Protein AF-A0A503E3Z2-F1 (afdb_monomer)

Solvent-accessible surface area (backbone atoms only — not comparable to full-atom values): 4096 Å² total; per-residue (Å²): 138,81,88,85,74,60,63,68,59,54,52,51,50,51,57,49,50,54,50,52,52,52,52,52,51,48,56,73,56,54,87,64,51,73,68,56,54,49,50,54,48,55,52,50,54,51,52,51,50,52,51,58,76,66,60,70,85,73,77,83,72,77,83,80,130

Sequence (65 aa):
MADIVNLRQARKQRARDDKAQTASRNRALHGRTKAEKERDRLIADKSERFVAGHHREKPAQPDDR

pLDDT: mean 84.38, std 11.26, range [48.5, 95.56]

Foldseek 3Di:
DDDDDDVVVVVVVVVVVVVVVVVVVVVVVPPDDPVRVVVVVVVVVVVVVVCVVVDDDDPPDPDDD

Radius of gyration: 21.59 Å; Cα contacts (8 Å, |Δi|>4): 1; chains: 1; bounding box: 42×36×52 Å

Secondary structure (DSSP, 8-state):
------HHHHHHHHHHHHHHHHHHHHHHHTT--HHHHHHHHHHHHHHHHHHHHHPPPPP------

Structure (mmCIF, N/CA/C/O backbone):
data_AF-A0A503E3Z2-F1
#
_entry.id   AF-A0A503E3Z2-F1
#
loop_
_atom_site.group_PDB
_atom_site.id
_atom_site.type_symbol
_atom_site.label_atom_id
_atom_site.label_alt_id
_atom_site.label_comp_id
_atom_site.label_asym_id
_atom_site.label_entity_id
_atom_site.label_seq_id
_atom_site.pdbx_PDB_ins_code
_atom_site.Cartn_x
_atom_site.Cartn_y
_atom_site.Cartn_z
_atom_site.occupancy
_atom_site.B_iso_or_equiv
_atom_site.auth_seq_id
_atom_site.auth_comp_id
_atom_site.auth_asym_id
_atom_site.auth_atom_id
_atom_site.pdbx_PDB_model_num
ATOM 1 N N . MET A 1 1 ? 19.413 -20.884 -28.958 1.00 54.78 1 MET A N 1
ATOM 2 C CA . MET A 1 1 ? 19.258 -19.417 -28.847 1.00 54.78 1 MET A CA 1
ATOM 3 C C . MET A 1 1 ? 18.916 -19.111 -27.404 1.00 54.78 1 MET A C 1
ATOM 5 O O . MET A 1 1 ? 18.072 -19.807 -26.862 1.00 54.78 1 MET A O 1
ATOM 9 N N . ALA A 1 2 ? 19.616 -18.175 -26.770 1.00 67.88 2 ALA A N 1
ATOM 10 C CA . ALA A 1 2 ? 19.311 -17.755 -25.405 1.00 67.88 2 ALA A CA 1
ATOM 11 C C . ALA A 1 2 ? 18.614 -16.393 -25.458 1.00 67.88 2 ALA A C 1
ATOM 13 O O . ALA A 1 2 ? 19.111 -15.485 -26.126 1.00 67.88 2 ALA A O 1
ATOM 14 N N . ASP A 1 3 ? 17.484 -16.259 -24.767 1.00 80.62 3 ASP A N 1
ATOM 15 C CA . ASP A 1 3 ? 16.773 -14.988 -24.660 1.00 80.62 3 ASP A CA 1
ATOM 16 C C . ASP A 1 3 ? 17.531 -14.053 -23.715 1.00 80.62 3 ASP A C 1
ATOM 18 O O . ASP A 1 3 ? 17.592 -14.254 -22.500 1.00 80.62 3 ASP A O 1
ATOM 22 N N . ILE A 1 4 ? 18.140 -13.012 -24.281 1.00 82.88 4 ILE A N 1
ATOM 23 C CA . ILE A 1 4 ? 18.836 -11.980 -23.513 1.00 82.88 4 ILE A CA 1
ATOM 24 C C . ILE A 1 4 ? 17.785 -11.001 -22.984 1.00 82.88 4 ILE A C 1
ATOM 26 O O . ILE A 1 4 ? 17.343 -10.089 -23.681 1.00 82.88 4 ILE A O 1
ATOM 30 N N . VAL A 1 5 ? 17.384 -11.178 -21.726 1.00 83.62 5 VAL A N 1
ATOM 31 C CA . VAL A 1 5 ? 16.456 -10.267 -21.046 1.00 83.62 5 VAL A CA 1
ATOM 32 C C . VAL A 1 5 ? 17.181 -9.077 -20.422 1.00 83.62 5 VAL A C 1
ATOM 34 O O . VAL A 1 5 ? 18.119 -9.211 -19.635 1.00 83.62 5 VAL A O 1
ATOM 37 N N . ASN A 1 6 ? 16.697 -7.872 -20.726 1.00 90.19 6 ASN A N 1
ATOM 38 C CA . ASN A 1 6 ? 17.236 -6.645 -20.157 1.00 90.19 6 ASN A CA 1
ATOM 39 C C . ASN A 1 6 ? 16.687 -6.398 -18.740 1.00 90.19 6 ASN A C 1
ATOM 41 O O . ASN A 1 6 ? 15.589 -5.868 -18.543 1.00 90.19 6 ASN A O 1
ATOM 45 N N . LEU A 1 7 ? 17.502 -6.710 -17.731 1.00 90.75 7 LEU A N 1
ATOM 46 C CA . LEU A 1 7 ? 17.138 -6.540 -16.321 1.00 90.75 7 LEU A CA 1
ATOM 47 C C . LEU A 1 7 ? 16.844 -5.082 -15.928 1.00 90.75 7 LEU A C 1
ATOM 49 O O . LEU A 1 7 ? 16.051 -4.845 -15.016 1.00 90.75 7 LEU A O 1
ATOM 53 N N . ARG A 1 8 ? 17.430 -4.083 -16.607 1.00 92.94 8 ARG A N 1
ATOM 54 C CA . ARG A 1 8 ? 17.127 -2.664 -16.346 1.00 92.94 8 ARG A CA 1
ATOM 55 C C . ARG A 1 8 ? 15.685 -2.343 -16.737 1.00 92.94 8 ARG A C 1
ATOM 57 O O . ARG A 1 8 ? 14.993 -1.656 -15.985 1.00 92.94 8 ARG A O 1
ATOM 64 N N . GLN A 1 9 ? 15.229 -2.837 -17.888 1.00 91.69 9 GLN A N 1
ATOM 65 C CA . GLN A 1 9 ? 13.847 -2.648 -18.336 1.00 91.69 9 GLN A CA 1
ATOM 66 C C . GLN A 1 9 ? 12.864 -3.376 -17.414 1.00 91.69 9 GLN A C 1
ATOM 68 O O . GLN A 1 9 ? 11.886 -2.766 -16.986 1.00 91.69 9 GLN A O 1
ATOM 73 N N . ALA A 1 10 ? 13.177 -4.613 -17.014 1.00 91.75 10 ALA A N 1
ATOM 74 C CA . ALA A 1 10 ? 12.358 -5.378 -16.073 1.00 91.75 10 ALA A CA 1
ATOM 75 C C . ALA A 1 10 ? 12.202 -4.665 -14.716 1.00 91.75 10 ALA A C 1
ATOM 77 O O . ALA A 1 10 ? 11.088 -4.491 -14.221 1.00 91.75 10 ALA A O 1
ATOM 78 N N . ARG A 1 11 ? 13.303 -4.160 -14.137 1.00 94.50 11 ARG A N 1
ATOM 79 C CA . ARG A 1 11 ? 13.261 -3.382 -12.884 1.00 94.50 11 ARG A CA 1
ATOM 80 C C . ARG A 1 11 ? 12.450 -2.097 -13.029 1.00 94.50 11 ARG A C 1
ATOM 82 O O . ARG A 1 11 ? 11.682 -1.753 -12.135 1.00 94.50 11 ARG A O 1
ATOM 89 N N . LYS A 1 12 ? 12.598 -1.390 -14.154 1.00 95.12 12 LYS A N 1
ATOM 90 C CA . LYS A 1 12 ? 11.829 -0.170 -14.434 1.00 95.12 12 LYS A CA 1
ATOM 91 C C . LYS A 1 12 ? 10.335 -0.464 -14.533 1.00 95.12 12 LYS A C 1
ATOM 93 O O . LYS A 1 12 ? 9.546 0.329 -14.029 1.00 95.12 12 LYS A O 1
ATOM 98 N N . GLN A 1 13 ? 9.960 -1.571 -15.170 1.00 93.75 13 GLN A N 1
ATOM 99 C CA . GLN A 1 13 ? 8.562 -1.965 -15.283 1.00 93.75 13 GLN A CA 1
ATOM 100 C C . GLN A 1 13 ? 7.974 -2.280 -13.909 1.00 93.75 13 GLN A C 1
ATOM 102 O O . GLN A 1 13 ? 7.002 -1.639 -13.523 1.00 93.75 13 GLN A O 1
ATOM 107 N N . ARG A 1 14 ? 8.661 -3.105 -13.110 1.00 92.88 14 ARG A N 1
ATOM 108 C CA . ARG A 1 14 ? 8.259 -3.391 -11.727 1.00 92.88 14 ARG A CA 1
ATOM 109 C C . ARG A 1 14 ? 8.052 -2.115 -10.906 1.00 92.88 14 ARG A C 1
ATOM 111 O O . ARG A 1 14 ? 7.012 -1.941 -10.287 1.00 92.88 14 ARG A O 1
ATOM 118 N N . ALA A 1 15 ? 8.988 -1.168 -10.983 1.00 95.56 15 ALA A N 1
ATOM 119 C CA . ALA A 1 15 ? 8.870 0.102 -10.268 1.00 95.56 15 ALA A CA 1
ATOM 120 C C . ALA A 1 15 ? 7.677 0.964 -10.731 1.00 95.56 15 ALA A C 1
ATOM 122 O O . ALA A 1 15 ? 7.137 1.741 -9.943 1.00 95.56 15 ALA A O 1
ATOM 123 N N . ARG A 1 16 ? 7.269 0.881 -12.004 1.00 94.75 16 ARG A N 1
ATOM 124 C CA . ARG A 1 16 ? 6.052 1.553 -12.492 1.00 94.75 16 ARG A CA 1
ATOM 125 C C . ARG A 1 16 ? 4.799 0.860 -11.973 1.00 94.75 16 ARG A C 1
ATOM 127 O O . ARG A 1 16 ? 3.880 1.552 -11.544 1.00 94.75 16 ARG A O 1
ATOM 134 N N . ASP A 1 17 ? 4.788 -0.466 -11.985 1.00 94.69 17 ASP A N 1
ATOM 135 C CA . ASP A 1 17 ? 3.654 -1.263 -11.524 1.00 94.69 17 ASP A CA 1
ATOM 136 C C . ASP A 1 17 ? 3.418 -1.041 -10.024 1.00 94.69 17 ASP A C 1
ATOM 138 O O . ASP A 1 17 ? 2.300 -0.735 -9.615 1.00 94.69 17 ASP A O 1
ATOM 142 N N . ASP A 1 18 ? 4.482 -1.041 -9.215 1.00 93.44 18 ASP A N 1
ATOM 143 C CA . ASP A 1 18 ? 4.421 -0.750 -7.777 1.00 93.44 18 ASP A CA 1
ATOM 144 C C . ASP A 1 18 ? 3.839 0.651 -7.501 1.00 93.44 18 ASP A C 1
ATOM 146 O O . ASP A 1 18 ? 2.985 0.840 -6.624 1.00 93.44 18 ASP A O 1
ATOM 150 N N . LYS A 1 19 ? 4.247 1.655 -8.291 1.00 93.62 19 LYS A N 1
ATOM 151 C CA . LYS A 1 19 ? 3.689 3.015 -8.213 1.00 93.62 19 LYS A CA 1
ATOM 152 C C . LYS A 1 19 ? 2.214 3.054 -8.610 1.00 93.62 19 LYS A C 1
ATOM 154 O O . LYS A 1 19 ? 1.431 3.723 -7.937 1.00 93.62 19 LYS A O 1
ATOM 159 N N . ALA A 1 20 ? 1.820 2.343 -9.665 1.00 92.88 20 ALA A N 1
ATOM 160 C CA . ALA A 1 20 ? 0.430 2.274 -10.107 1.00 92.88 20 ALA A CA 1
ATOM 161 C C . ALA A 1 20 ? -0.470 1.612 -9.050 1.00 92.88 20 ALA A C 1
ATOM 163 O O . ALA A 1 20 ? -1.548 2.131 -8.757 1.00 92.88 20 ALA A O 1
ATOM 164 N N . GLN A 1 21 ? 0.004 0.53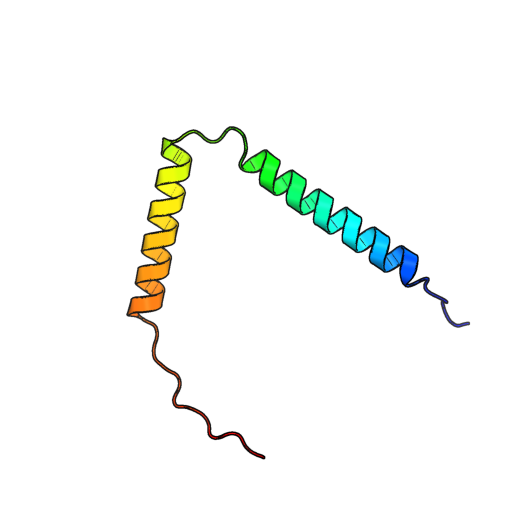2 -8.422 1.00 92.69 21 GLN A N 1
ATOM 165 C CA . GLN A 1 21 ? -0.679 -0.145 -7.315 1.00 92.69 21 GLN A CA 1
ATOM 166 C C . GLN A 1 21 ? -0.809 0.755 -6.084 1.00 92.69 21 GLN A C 1
ATOM 168 O O . GLN A 1 21 ? -1.854 0.815 -5.442 1.00 92.69 21 GLN A O 1
ATOM 173 N N . THR A 1 22 ? 0.236 1.510 -5.757 1.00 90.38 22 THR A N 1
ATOM 174 C CA . THR A 1 22 ? 0.177 2.472 -4.648 1.00 90.38 22 THR A CA 1
ATOM 175 C C . THR A 1 22 ? -0.831 3.585 -4.943 1.00 90.38 22 THR A C 1
ATOM 177 O O . THR A 1 22 ? -1.642 3.941 -4.092 1.00 90.38 22 THR A O 1
ATOM 180 N N . ALA A 1 23 ? -0.843 4.099 -6.174 1.00 88.56 23 ALA A N 1
ATOM 181 C CA . ALA A 1 23 ? -1.781 5.132 -6.595 1.00 88.56 23 ALA A CA 1
ATOM 182 C C . ALA A 1 23 ? -3.240 4.644 -6.608 1.00 88.56 23 ALA A C 1
ATOM 184 O O . ALA A 1 23 ? -4.129 5.415 -6.247 1.00 88.56 23 ALA A O 1
ATOM 185 N N . SER A 1 24 ? -3.509 3.395 -7.006 1.00 87.81 24 SER A N 1
ATOM 186 C CA . SER A 1 24 ? -4.863 2.823 -6.965 1.00 87.81 24 SER A CA 1
ATOM 187 C C . SER A 1 24 ? -5.358 2.653 -5.527 1.00 87.81 24 SER A C 1
ATOM 189 O O . SER A 1 24 ? -6.478 3.060 -5.220 1.00 87.81 24 SER A O 1
ATOM 191 N N . ARG A 1 25 ? -4.498 2.159 -4.624 1.00 85.75 25 ARG A N 1
ATOM 192 C CA . ARG A 1 25 ? -4.787 2.070 -3.184 1.00 85.75 25 ARG A CA 1
ATOM 193 C C . ARG A 1 25 ? -5.084 3.444 -2.600 1.00 85.75 25 ARG A C 1
ATOM 195 O O 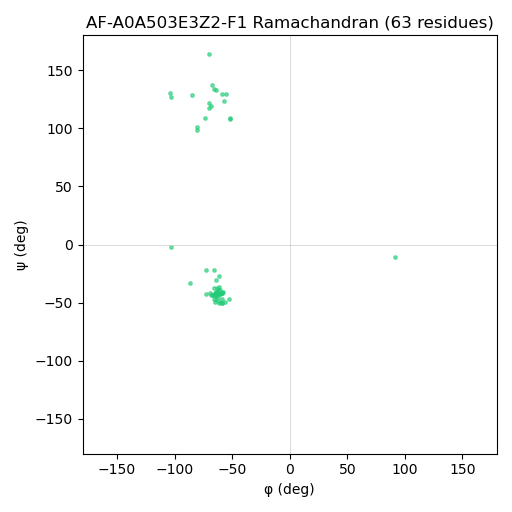. ARG A 1 25 ? -6.125 3.625 -1.981 1.00 85.75 25 ARG A O 1
ATOM 202 N N . ASN A 1 26 ? -4.228 4.430 -2.861 1.00 86.44 26 ASN A N 1
ATOM 203 C CA . ASN A 1 26 ? -4.436 5.789 -2.368 1.00 86.44 26 ASN A CA 1
ATOM 204 C C . ASN A 1 26 ? -5.741 6.382 -2.904 1.00 86.44 26 ASN A C 1
ATOM 206 O O . ASN A 1 26 ? -6.498 6.947 -2.125 1.00 86.44 26 ASN A O 1
ATOM 210 N N . ARG A 1 27 ? -6.066 6.198 -4.191 1.00 87.12 27 ARG A N 1
ATOM 211 C CA . ARG A 1 27 ? -7.358 6.625 -4.757 1.00 87.12 27 ARG A CA 1
ATOM 212 C C . ARG A 1 27 ? -8.556 5.997 -4.042 1.00 87.12 27 ARG A C 1
ATOM 214 O O . ARG A 1 27 ? -9.515 6.706 -3.786 1.00 87.12 27 ARG A O 1
ATOM 221 N N . ALA A 1 28 ? -8.488 4.716 -3.681 1.00 82.25 28 ALA A N 1
ATOM 222 C CA . ALA A 1 28 ? -9.547 4.035 -2.929 1.00 82.25 28 ALA A CA 1
ATOM 223 C C . ALA A 1 28 ? -9.636 4.465 -1.447 1.00 82.25 28 ALA A C 1
ATOM 225 O O . ALA A 1 28 ? -10.664 4.271 -0.793 1.00 82.25 28 ALA A O 1
ATOM 226 N N . LEU A 1 29 ? -8.550 5.007 -0.890 1.00 80.31 29 LEU A N 1
ATOM 227 C CA . LEU A 1 29 ? -8.508 5.572 0.462 1.00 80.31 29 LEU A CA 1
ATOM 228 C C . LEU A 1 29 ? -8.948 7.044 0.487 1.00 80.31 29 LEU A C 1
ATOM 230 O O . LEU A 1 29 ? -9.542 7.504 1.467 1.00 80.31 29 LEU A O 1
ATOM 234 N N . HIS A 1 30 ? -8.658 7.790 -0.578 1.00 79.38 30 HIS A N 1
ATOM 235 C CA . HIS A 1 30 ? -9.125 9.157 -0.764 1.00 79.38 30 HIS A CA 1
ATOM 236 C C . HIS A 1 30 ? -10.646 9.169 -0.965 1.00 79.38 30 HIS A C 1
ATOM 238 O O . HIS A 1 30 ? -11.206 8.325 -1.652 1.00 79.38 30 HIS A O 1
ATOM 244 N N . GLY A 1 31 ? -11.328 10.121 -0.327 1.00 77.38 31 GLY A N 1
ATOM 245 C CA . GLY A 1 31 ? -12.793 10.210 -0.341 1.00 77.38 31 GLY A CA 1
ATOM 246 C C . GLY A 1 31 ? -13.496 9.483 0.809 1.00 77.38 31 GLY A C 1
ATOM 247 O O . GLY A 1 31 ? -14.670 9.749 1.039 1.00 77.38 31 GLY A O 1
ATOM 248 N N . ARG A 1 32 ? -12.792 8.652 1.595 1.00 82.81 32 ARG A N 1
ATOM 249 C CA . ARG A 1 32 ? -13.371 8.062 2.813 1.00 82.81 32 ARG A CA 1
ATOM 250 C C . ARG A 1 32 ? -13.663 9.126 3.868 1.00 82.81 32 ARG A C 1
ATOM 252 O O . ARG A 1 32 ? -12.806 9.960 4.189 1.00 82.81 32 ARG A O 1
ATOM 259 N N . THR A 1 33 ? -14.850 9.044 4.449 1.00 81.62 33 THR A N 1
ATOM 260 C CA . THR A 1 33 ? -15.312 9.880 5.560 1.00 81.62 33 THR A CA 1
ATOM 261 C C . THR A 1 33 ? -14.574 9.536 6.860 1.00 81.62 33 THR A C 1
ATOM 263 O O . THR A 1 33 ? -13.936 8.488 6.984 1.00 81.62 33 THR A O 1
ATOM 266 N N . LYS A 1 34 ? -14.640 10.419 7.869 1.00 82.00 34 LYS A N 1
ATOM 267 C CA . LYS A 1 34 ? -14.008 10.163 9.180 1.00 82.00 34 LYS A CA 1
ATOM 268 C C . LYS A 1 34 ? -14.556 8.890 9.843 1.00 82.00 34 LYS A C 1
ATOM 270 O O . LYS A 1 34 ? -13.768 8.093 10.338 1.00 82.00 34 LYS A O 1
ATOM 275 N N . ALA A 1 35 ? -15.871 8.677 9.773 1.00 84.75 35 ALA A N 1
ATOM 276 C CA . ALA A 1 35 ? -16.538 7.518 10.366 1.00 84.75 35 ALA A CA 1
ATOM 277 C C . ALA A 1 35 ? -16.091 6.185 9.740 1.00 84.75 35 ALA A C 1
ATOM 279 O O . ALA A 1 35 ? -15.932 5.191 10.441 1.00 84.75 35 ALA A O 1
ATOM 280 N N . GLU A 1 36 ? -15.849 6.156 8.427 1.00 84.94 36 GLU A N 1
ATOM 281 C CA . GLU A 1 36 ? -15.347 4.959 7.740 1.00 84.94 36 GLU A CA 1
ATOM 282 C C . GLU A 1 36 ? -13.912 4.629 8.152 1.00 84.94 36 GLU A C 1
ATOM 284 O O . GLU A 1 36 ? -13.612 3.481 8.465 1.00 84.94 36 GLU A O 1
ATOM 289 N N . LYS A 1 37 ? -13.039 5.641 8.235 1.00 86.31 37 LYS A N 1
ATOM 290 C CA . LYS A 1 37 ? -11.655 5.448 8.702 1.00 86.31 37 LYS A CA 1
ATOM 291 C C . LYS A 1 37 ? -11.601 4.948 10.144 1.00 86.31 37 LYS A C 1
ATOM 293 O O . LYS A 1 37 ? -10.760 4.119 10.476 1.00 86.31 37 LYS A O 1
ATOM 298 N N . GLU A 1 38 ? -12.478 5.464 11.000 1.00 88.25 38 GLU A N 1
ATOM 299 C CA . GLU A 1 38 ? -12.556 5.061 12.402 1.00 88.25 38 GLU A CA 1
ATOM 300 C C . GLU A 1 38 ? -13.084 3.634 12.558 1.00 88.25 38 GLU A C 1
ATOM 302 O O . GLU A 1 38 ? -12.498 2.846 13.297 1.00 88.25 38 GLU A O 1
ATOM 307 N N . ARG A 1 39 ? -14.114 3.257 11.790 1.00 89.56 39 ARG A N 1
ATOM 308 C CA . ARG A 1 39 ? -14.595 1.872 11.725 1.00 89.56 39 ARG A CA 1
ATOM 309 C C . ARG A 1 39 ? -13.478 0.910 11.320 1.00 89.56 39 ARG A C 1
A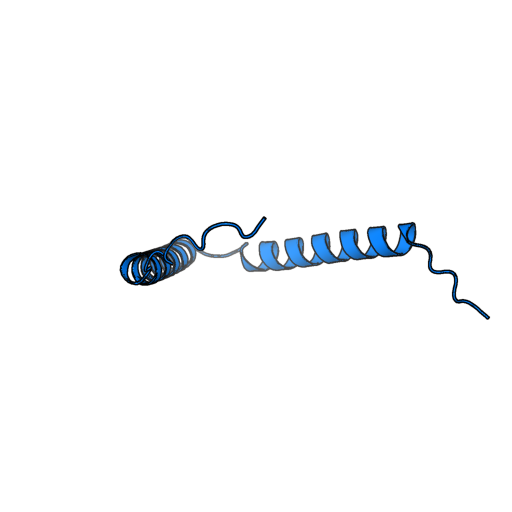TOM 311 O O . ARG A 1 39 ? -13.278 -0.093 11.999 1.00 89.56 39 ARG A O 1
ATOM 318 N N . ASP A 1 40 ? -12.746 1.226 10.251 1.00 88.62 40 ASP A N 1
ATOM 319 C CA . ASP A 1 40 ? -11.643 0.392 9.765 1.00 88.62 40 ASP A CA 1
ATOM 320 C C . ASP A 1 40 ? -10.544 0.242 10.829 1.00 88.62 40 ASP A C 1
ATOM 322 O O . ASP A 1 40 ? -10.058 -0.865 11.058 1.00 88.62 40 ASP A O 1
ATOM 326 N N . ARG A 1 41 ? -10.198 1.333 11.532 1.00 89.19 41 ARG A N 1
ATOM 327 C CA . ARG A 1 41 ? -9.236 1.304 12.645 1.00 89.19 41 ARG A CA 1
ATOM 328 C C . ARG A 1 41 ? -9.706 0.389 13.773 1.00 89.19 41 ARG A C 1
ATOM 330 O O . ARG A 1 41 ? -8.951 -0.472 14.198 1.00 89.19 41 ARG A O 1
ATOM 337 N N . LEU A 1 42 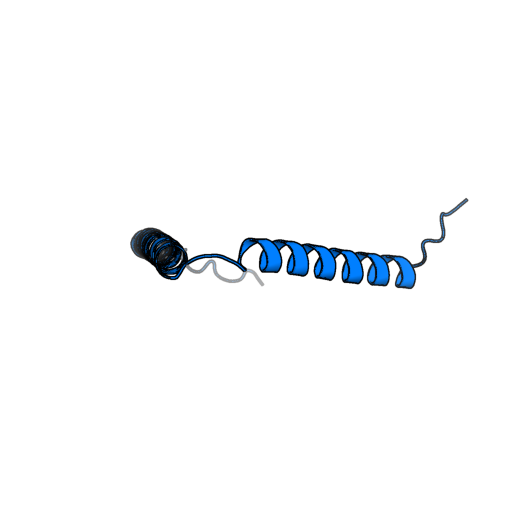? -10.950 0.532 14.229 1.00 92.94 42 LEU A N 1
ATOM 338 C CA . LEU A 1 42 ? -11.485 -0.292 15.318 1.00 92.94 42 LEU A CA 1
ATOM 339 C C . LEU A 1 42 ? -11.512 -1.784 14.958 1.00 92.94 42 LEU A C 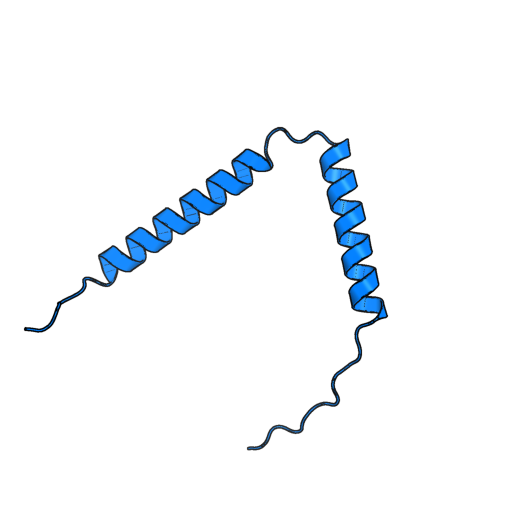1
ATOM 341 O O . LEU A 1 42 ? -11.260 -2.636 15.811 1.00 92.94 42 LEU A O 1
ATOM 345 N N . ILE A 1 43 ? -11.803 -2.108 13.695 1.00 93.50 43 ILE A N 1
ATOM 346 C CA . ILE A 1 43 ? -11.753 -3.485 13.190 1.00 93.50 43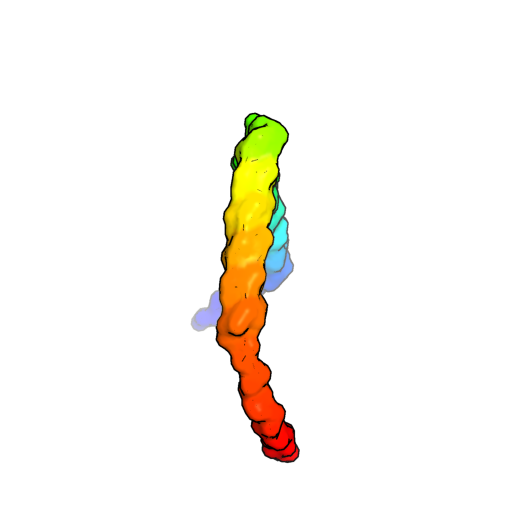 ILE A CA 1
ATOM 347 C C . ILE A 1 43 ? -10.312 -4.006 13.201 1.00 93.50 43 ILE A C 1
ATOM 349 O O . ILE A 1 43 ? -10.078 -5.115 13.689 1.00 93.50 43 ILE A O 1
ATOM 353 N N . ALA A 1 44 ? -9.357 -3.212 12.705 1.00 92.25 44 ALA A N 1
ATOM 354 C CA . ALA A 1 44 ? -7.942 -3.566 12.709 1.00 92.25 44 ALA A CA 1
ATOM 355 C C . ALA A 1 44 ? -7.434 -3.808 14.139 1.00 92.25 44 ALA A C 1
ATOM 357 O O . ALA A 1 44 ? -6.929 -4.893 14.422 1.00 92.25 44 ALA A O 1
ATOM 358 N N . ASP A 1 45 ? -7.692 -2.881 15.063 1.00 92.44 45 ASP A N 1
ATOM 359 C CA . ASP A 1 45 ? -7.286 -2.987 16.468 1.00 92.44 45 ASP A CA 1
ATOM 360 C C . ASP A 1 45 ? -7.883 -4.232 17.142 1.00 92.44 45 ASP A C 1
ATOM 362 O O . ASP A 1 45 ? -7.206 -4.941 17.889 1.00 92.44 45 ASP A O 1
ATOM 366 N N . LYS A 1 46 ? -9.162 -4.542 16.880 1.00 93.38 46 LYS A N 1
ATOM 367 C CA . LYS A 1 46 ? -9.802 -5.757 17.405 1.00 93.38 46 LYS A CA 1
ATOM 368 C C . LYS A 1 46 ? -9.125 -7.015 16.868 1.00 93.38 46 LYS A C 1
ATOM 370 O O . LYS A 1 46 ? -8.912 -7.955 17.632 1.00 93.38 46 LYS A O 1
ATOM 375 N N . SER A 1 47 ? -8.809 -7.041 15.574 1.00 91.94 47 SER A N 1
ATOM 376 C CA . SER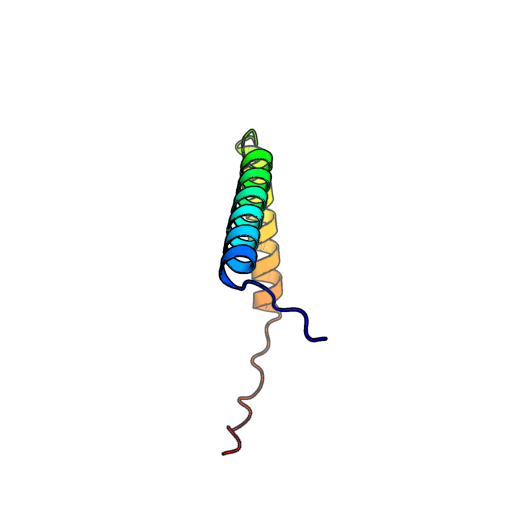 A 1 47 ? -8.138 -8.182 14.948 1.00 91.94 47 SER A CA 1
ATOM 377 C C . SER A 1 47 ? -6.725 -8.384 15.498 1.00 91.94 47 SER A C 1
ATOM 379 O O . SER A 1 47 ? -6.355 -9.510 15.819 1.00 91.94 47 SER A O 1
ATOM 381 N N . GLU A 1 48 ? -5.978 -7.299 15.704 1.00 91.25 48 GLU A N 1
ATOM 382 C CA . GLU A 1 48 ? -4.633 -7.338 16.271 1.00 91.25 48 GLU A CA 1
ATOM 383 C C . GLU A 1 48 ? -4.664 -7.848 17.711 1.00 91.25 48 GLU A C 1
ATOM 385 O O . GLU A 1 48 ? -3.943 -8.784 18.049 1.00 91.25 48 GLU A O 1
ATOM 390 N N . ARG A 1 49 ? -5.570 -7.319 18.543 1.00 91.56 49 ARG A N 1
ATOM 391 C CA . ARG A 1 49 ? -5.766 -7.793 19.922 1.00 91.56 49 ARG A CA 1
ATOM 392 C C . ARG A 1 49 ? -6.184 -9.258 19.984 1.00 91.56 49 ARG A C 1
ATOM 394 O O . ARG A 1 49 ? -5.723 -9.976 20.865 1.00 91.56 49 ARG A O 1
ATOM 401 N N . PHE A 1 50 ? -7.043 -9.701 19.066 1.00 92.94 50 PHE A N 1
ATOM 402 C CA . PHE A 1 50 ? -7.446 -11.102 18.973 1.00 92.94 50 PHE A CA 1
ATOM 403 C C . PHE A 1 50 ? -6.240 -11.996 18.675 1.00 92.94 50 PHE A C 1
ATOM 405 O O . PHE A 1 50 ? -5.987 -12.950 19.405 1.00 92.94 50 PHE A O 1
ATOM 412 N N . VAL A 1 51 ? -5.449 -11.658 17.653 1.00 90.56 51 VAL A N 1
ATOM 413 C CA . VAL A 1 51 ? -4.246 -12.422 17.300 1.00 90.56 51 VAL A CA 1
ATOM 414 C C . VAL A 1 51 ? -3.227 -12.398 18.438 1.00 90.56 51 VAL A C 1
ATOM 416 O O . VAL A 1 51 ? -2.724 -13.454 18.806 1.00 90.56 51 VAL A O 1
ATOM 419 N N . ALA A 1 52 ? -2.962 -11.235 19.035 1.00 88.25 52 ALA A N 1
ATOM 420 C CA . ALA A 1 52 ? -2.025 -11.087 20.145 1.00 88.25 52 ALA A CA 1
ATOM 421 C C . ALA A 1 52 ? -2.446 -11.909 21.374 1.00 88.25 52 ALA A C 1
ATOM 423 O O . ALA A 1 52 ? -1.618 -12.599 21.959 1.00 88.25 52 ALA A O 1
ATOM 424 N N . GLY A 1 53 ? -3.736 -11.910 21.727 1.00 89.00 53 GLY A N 1
ATOM 425 C CA . GLY A 1 53 ? -4.263 -12.721 22.830 1.00 89.00 53 GLY A CA 1
ATOM 426 C C . GLY A 1 53 ? -4.173 -14.233 22.591 1.00 89.00 53 GLY A C 1
ATOM 427 O O . GLY A 1 53 ? -4.165 -15.009 23.545 1.00 89.00 53 GLY A O 1
ATOM 428 N N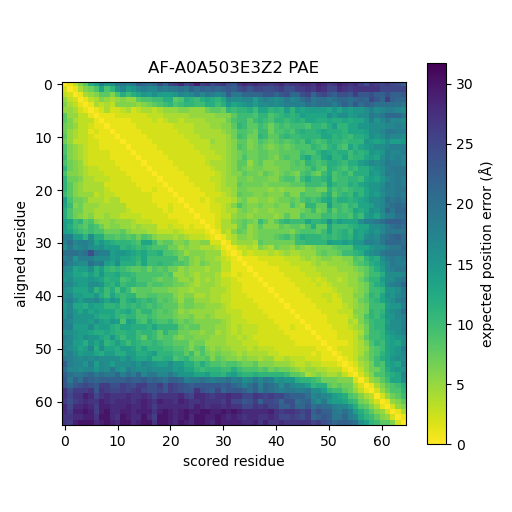 . HIS A 1 54 ? -4.078 -14.663 21.331 1.00 88.75 54 HIS A N 1
ATOM 429 C CA . HIS A 1 54 ? -3.904 -16.065 20.947 1.00 88.75 54 HIS A CA 1
ATOM 430 C C . HIS A 1 54 ? -2.470 -16.413 20.529 1.00 88.75 54 HIS A C 1
ATOM 432 O O . HIS A 1 54 ? -2.185 -17.576 20.229 1.00 88.75 54 HIS A O 1
ATOM 438 N N . HIS A 1 55 ? -1.563 -15.435 20.517 1.00 83.56 55 HIS A N 1
ATOM 439 C CA . HIS A 1 55 ? -0.176 -15.649 20.153 1.00 83.56 55 HIS A CA 1
ATOM 440 C C . HIS A 1 55 ? 0.511 -16.470 21.244 1.00 83.56 55 HIS A C 1
ATOM 442 O O . HIS A 1 55 ? 0.616 -16.057 22.397 1.00 83.56 55 HIS A O 1
ATOM 448 N N . ARG A 1 56 ? 0.981 -17.659 20.870 1.00 83.50 56 ARG A N 1
ATOM 449 C CA . ARG A 1 56 ? 1.831 -18.498 21.712 1.00 83.50 56 ARG A CA 1
ATOM 450 C C . ARG A 1 56 ? 3.252 -18.363 21.204 1.00 83.50 56 ARG A C 1
ATOM 452 O O . ARG A 1 56 ? 3.489 -18.566 20.014 1.00 83.50 56 ARG A O 1
ATOM 459 N N . GLU A 1 57 ? 4.180 -18.034 22.095 1.00 78.25 57 GLU A N 1
ATOM 460 C CA . GLU A 1 57 ? 5.599 -18.074 21.762 1.00 78.25 57 GLU A CA 1
ATOM 461 C C . GLU A 1 57 ? 5.945 -19.490 21.294 1.00 78.25 57 GLU A C 1
ATOM 463 O O . GLU A 1 57 ? 5.667 -20.478 21.981 1.00 78.25 57 GLU A O 1
ATOM 468 N N . LYS A 1 58 ? 6.500 -19.606 20.083 1.00 73.56 58 LYS A N 1
ATOM 469 C CA . LYS A 1 58 ? 7.136 -20.859 19.684 1.00 73.56 58 LYS A CA 1
ATOM 470 C C . LYS A 1 58 ? 8.335 -21.056 20.613 1.00 73.56 58 LYS A C 1
ATOM 472 O O . LYS A 1 58 ? 9.083 -20.093 20.792 1.00 73.56 58 LYS A O 1
ATOM 477 N N . PRO A 1 59 ? 8.538 -22.255 21.191 1.00 61.88 59 PRO A N 1
ATOM 478 C CA . PRO A 1 59 ? 9.766 -22.524 21.920 1.00 61.88 59 PRO A CA 1
ATOM 479 C C . PRO A 1 59 ? 10.929 -22.234 20.975 1.00 61.88 59 PRO A C 1
ATOM 481 O O . PRO A 1 59 ? 10.897 -22.670 19.821 1.00 61.88 59 PRO A O 1
ATOM 484 N N . ALA A 1 60 ? 11.892 -21.438 21.445 1.00 61.19 60 ALA A N 1
ATOM 485 C CA . ALA A 1 60 ? 13.100 -21.125 20.702 1.00 61.19 60 ALA A CA 1
ATOM 486 C C . ALA A 1 60 ? 13.721 -22.448 20.247 1.00 61.19 60 ALA A C 1
ATOM 488 O O . ALA A 1 60 ? 14.193 -23.239 21.064 1.00 61.19 60 ALA A O 1
ATOM 489 N N . GLN A 1 61 ? 13.628 -22.724 18.950 1.00 61.81 61 GLN A N 1
ATOM 490 C CA . GLN A 1 61 ? 14.336 -23.840 18.361 1.00 61.81 61 GLN A CA 1
ATOM 491 C C . GLN A 1 61 ? 15.812 -23.442 18.435 1.00 61.81 61 GLN A C 1
ATOM 493 O O . GLN A 1 61 ? 16.143 -22.362 17.940 1.00 61.81 61 GLN A O 1
ATOM 498 N N . PRO A 1 62 ? 16.667 -24.200 19.144 1.00 61.66 62 PRO A N 1
ATOM 499 C CA . PRO A 1 62 ? 18.078 -23.867 19.193 1.00 61.66 62 PRO A CA 1
ATOM 500 C C . PRO A 1 62 ? 18.594 -23.877 17.755 1.00 61.66 62 PRO A C 1
ATOM 502 O O . PRO A 1 62 ? 18.302 -24.812 17.011 1.00 61.66 62 PRO A O 1
A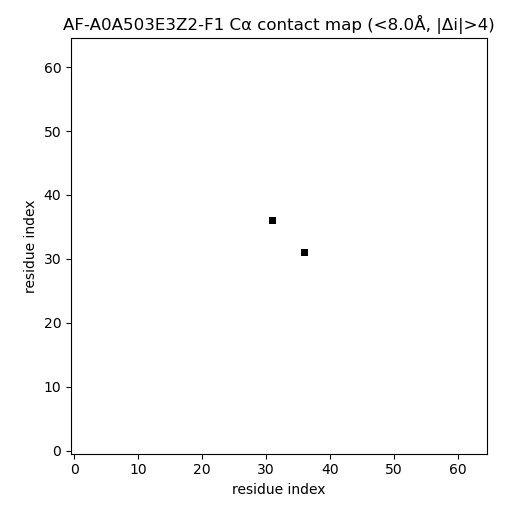TOM 505 N N . ASP A 1 63 ? 19.279 -22.800 17.370 1.00 62.22 63 ASP A N 1
ATOM 506 C CA . ASP A 1 63 ? 19.976 -22.696 16.092 1.00 62.22 63 ASP A CA 1
ATOM 507 C C . ASP A 1 63 ? 20.878 -23.928 15.932 1.00 62.22 63 ASP A C 1
ATOM 509 O O . ASP A 1 63 ? 21.884 -24.075 16.636 1.00 62.22 63 ASP A O 1
ATOM 513 N N . ASP A 1 64 ? 20.501 -24.829 15.025 1.00 55.50 64 ASP A N 1
ATOM 514 C CA . ASP A 1 64 ? 21.416 -25.843 14.522 1.00 55.50 64 ASP A CA 1
ATOM 515 C C . ASP A 1 64 ? 22.458 -25.123 13.652 1.00 55.50 64 ASP A C 1
ATOM 517 O O . ASP A 1 64 ? 22.118 -24.387 12.723 1.00 55.50 64 ASP A O 1
ATOM 521 N N . ARG A 1 65 ? 23.720 -25.298 14.057 1.00 48.50 65 ARG A N 1
ATOM 522 C CA . ARG A 1 65 ? 24.949 -24.669 13.546 1.00 48.50 65 ARG A CA 1
ATOM 523 C C . ARG A 1 65 ? 25.136 -24.750 12.034 1.00 48.50 65 ARG A C 1
ATOM 525 O O . ARG A 1 65 ? 24.867 -25.827 11.460 1.00 48.50 65 ARG A O 1
#

Mean predicted aligned error: 10.39 Å